Protein AF-A0A9P3PV29-F1 (afdb_monomer)

Sequence (84 aa):
MASETMAETMASREEVKANRVPLGWRDHCSALLLPLNVCRKKNYYVPWECEHERHIYEKCQYDDYVRRMKALSKQKLAEREAAE

InterPro domains:
  IPR008698 NADH dehydrogenase [ubiquinone] 1 beta subcomplex subunit 7, NDUB7 [PF05676] (11-71)
  IPR008698 NADH dehydrogenase [ubiquinone] 1 beta subcomplex subunit 7, NDUB7 [PTHR20900] (7-83)

Organism: Lyophyllum shimeji (NCBI:txid47721)

Foldseek 3Di:
DVVVVLVVQQDDPVLCVVQVPDPVLNDSRNNLVVVLVVCCVVPVPPNVVSVVSVVVSVVVVVVVVVVVVVVVVVVVVVVVVVVD

pLD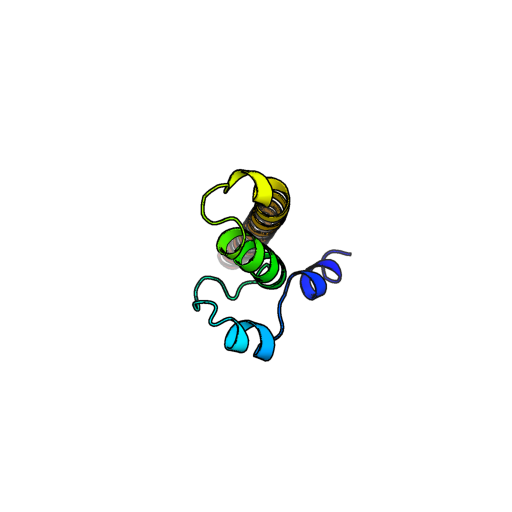DT: mean 90.2, std 12.17, range [43.75, 97.75]

Solvent-accessible surface area (backbone atoms only — not comparable to full-atom values): 4796 Å² total; per-residue (Å²): 113,85,75,63,60,46,63,73,24,34,52,53,74,64,57,41,56,75,68,64,59,55,79,93,59,70,50,65,46,30,38,40,49,51,61,36,51,51,42,46,67,73,34,69,90,46,64,74,81,40,45,66,48,45,52,54,38,51,50,44,50,52,54,51,49,54,52,52,52,52,53,51,52,53,50,55,49,53,54,52,63,73,73,106

Nearest PDB structures (foldseek):
  6yj4-assembly1_o  TM=9.297E-01  e=3.658E-05  Yarrowia lipolytica
  6zka-assembly1_s  TM=9.423E-01  e=4.160E-03  Ovis aries
  8olt-assembly1_o  TM=9.206E-01  e=4.435E-03  Mus musculus
  8iao-assembly1_o  TM=9.249E-01  e=1.086E-02  Mus musculus
  8q48-assembly1_o  TM=9.215E-01  e=1.931E-02  Bos taurus

Secondary structure (DSSP, 8-state):
-TTTHHHHHPPPHHHHHHTT--GGG-STTHHHHHHHHHHHHHTTT-GGGGHHHHHHHHHHHHHHHHHHHHHHHHHHHHHHHHH-

Mean predicted aligned error: 5.18 Å

Structure (mmCIF, N/CA/C/O backbone):
data_AF-A0A9P3PV29-F1
#
_entry.id   AF-A0A9P3PV29-F1
#
loop_
_atom_site.group_PDB
_atom_site.id
_atom_site.type_symbol
_atom_site.label_atom_id
_atom_site.label_alt_id
_atom_site.label_comp_id
_atom_site.label_asym_id
_atom_site.label_entity_id
_atom_site.label_seq_id
_atom_site.pdbx_PDB_ins_code
_atom_site.Cartn_x
_atom_site.Cartn_y
_atom_site.Cartn_z
_atom_site.occupancy
_atom_site.B_iso_or_equiv
_atom_site.auth_seq_id
_atom_site.auth_comp_id
_atom_site.auth_asym_id
_atom_site.auth_atom_id
_atom_site.pdbx_PDB_model_num
ATOM 1 N N . MET A 1 1 ? 18.624 -6.351 3.265 1.00 43.75 1 MET A N 1
ATOM 2 C CA . MET A 1 1 ? 18.043 -4.997 3.385 1.00 43.75 1 MET A CA 1
ATOM 3 C C . MET A 1 1 ? 16.685 -4.849 2.689 1.00 43.75 1 MET A C 1
ATOM 5 O O . MET A 1 1 ? 15.708 -4.749 3.407 1.00 43.75 1 MET A O 1
ATOM 9 N N . ALA A 1 2 ? 16.538 -4.895 1.352 1.00 47.19 2 ALA A N 1
ATOM 10 C CA . ALA A 1 2 ? 15.206 -4.747 0.714 1.00 47.19 2 ALA A CA 1
ATOM 11 C C . ALA A 1 2 ? 14.244 -5.943 0.920 1.00 47.19 2 ALA A C 1
ATOM 13 O O . ALA A 1 2 ? 13.033 -5.781 0.819 1.00 47.19 2 ALA A O 1
ATOM 14 N N . SER A 1 3 ? 14.774 -7.141 1.196 1.00 47.75 3 SER A N 1
ATOM 15 C CA . SER A 1 3 ? 13.962 -8.343 1.446 1.00 47.75 3 SER A CA 1
ATOM 16 C C . SER A 1 3 ? 13.483 -8.473 2.897 1.00 47.75 3 SER A C 1
ATOM 18 O O . SER A 1 3 ? 12.543 -9.218 3.144 1.00 47.75 3 SER A O 1
ATOM 20 N N . GLU A 1 4 ? 14.100 -7.762 3.847 1.00 50.78 4 GLU A N 1
ATOM 21 C CA . GLU A 1 4 ? 13.760 -7.865 5.277 1.00 50.78 4 GLU A CA 1
ATOM 22 C C . GLU A 1 4 ? 12.549 -7.000 5.646 1.00 50.78 4 GLU A C 1
ATOM 24 O O . GLU A 1 4 ? 11.727 -7.423 6.447 1.00 50.78 4 GLU A O 1
ATOM 29 N N . THR A 1 5 ? 12.354 -5.852 4.992 1.00 57.12 5 THR A N 1
ATOM 30 C CA . THR A 1 5 ? 11.227 -4.949 5.288 1.00 57.12 5 THR A CA 1
ATOM 31 C C . THR A 1 5 ? 9.887 -5.418 4.715 1.00 57.12 5 THR A C 1
ATOM 33 O O . THR A 1 5 ? 8.837 -5.023 5.207 1.00 57.12 5 THR A O 1
ATOM 36 N N . MET A 1 6 ? 9.887 -6.278 3.690 1.00 57.78 6 MET A N 1
ATOM 37 C CA . MET A 1 6 ? 8.648 -6.755 3.058 1.00 57.78 6 MET A CA 1
ATOM 38 C C . MET A 1 6 ? 7.880 -7.769 3.904 1.00 57.78 6 MET A C 1
ATOM 40 O O . MET A 1 6 ? 6.660 -7.859 3.790 1.00 57.78 6 MET A O 1
ATOM 44 N N . ALA A 1 7 ? 8.588 -8.566 4.708 1.00 62.75 7 ALA A N 1
ATOM 45 C CA . ALA A 1 7 ? 7.953 -9.525 5.607 1.00 62.75 7 ALA A CA 1
ATOM 46 C C . ALA A 1 7 ? 7.154 -8.808 6.704 1.00 62.75 7 ALA A C 1
ATOM 48 O O . ALA A 1 7 ? 6.126 -9.306 7.142 1.00 62.75 7 ALA A O 1
ATOM 49 N N . GLU A 1 8 ? 7.600 -7.614 7.090 1.00 72.50 8 GLU A N 1
ATOM 50 C CA . GLU A 1 8 ? 7.004 -6.811 8.154 1.00 72.50 8 GLU A CA 1
ATOM 51 C C . GLU A 1 8 ? 5.751 -6.046 7.688 1.00 72.50 8 GLU A C 1
ATOM 53 O O . GLU A 1 8 ? 4.862 -5.749 8.482 1.00 72.50 8 GLU A O 1
ATOM 58 N N . THR A 1 9 ? 5.625 -5.778 6.383 1.00 84.12 9 THR A N 1
ATOM 59 C CA . THR A 1 9 ? 4.469 -5.077 5.794 1.00 84.12 9 THR A CA 1
ATOM 60 C C . THR A 1 9 ? 3.403 -6.012 5.208 1.00 84.12 9 THR A C 1
ATOM 62 O O . THR A 1 9 ? 2.318 -5.552 4.837 1.00 84.12 9 THR A O 1
ATOM 65 N N . MET A 1 10 ? 3.667 -7.322 5.159 1.00 90.06 10 MET A N 1
ATOM 66 C CA . MET A 1 10 ? 2.734 -8.351 4.691 1.00 90.06 10 MET A CA 1
ATOM 67 C C . MET A 1 10 ? 1.993 -9.015 5.846 1.00 90.06 10 MET A C 1
ATOM 69 O O . MET A 1 10 ? 2.599 -9.605 6.732 1.00 90.06 10 MET A O 1
ATOM 73 N N . ALA A 1 11 ? 0.663 -8.990 5.793 1.00 90.81 11 ALA A N 1
ATOM 74 C CA . ALA A 1 11 ? -0.151 -9.707 6.771 1.00 90.81 11 ALA A CA 1
ATOM 75 C C . ALA A 1 11 ? -0.230 -11.202 6.438 1.00 90.81 11 ALA A C 1
ATOM 77 O O . ALA A 1 11 ? -0.242 -11.595 5.265 1.00 90.81 11 ALA A O 1
ATOM 78 N N . SER A 1 12 ? -0.371 -12.041 7.463 1.00 92.56 12 SER A N 1
ATOM 79 C CA . SER A 1 12 ? -0.611 -13.467 7.264 1.00 92.56 12 SER A CA 1
ATOM 80 C C . SER A 1 12 ? -1.958 -13.712 6.574 1.00 92.56 12 SER A C 1
ATOM 82 O O . SER A 1 12 ? -2.915 -12.935 6.666 1.00 92.56 12 SER A O 1
ATOM 84 N N . ARG A 1 13 ? -2.076 -14.853 5.888 1.00 90.56 13 ARG A N 1
ATOM 85 C CA . ARG A 1 13 ? -3.315 -15.222 5.186 1.00 90.56 13 ARG A CA 1
ATOM 86 C C . ARG A 1 13 ? -4.520 -15.317 6.127 1.00 90.56 13 ARG A C 1
ATOM 88 O O . ARG A 1 13 ? -5.649 -15.045 5.714 1.00 90.56 13 ARG A O 1
ATOM 95 N N . GLU A 1 14 ? -4.279 -15.717 7.368 1.00 93.12 14 GLU A N 1
ATOM 96 C CA . GLU A 1 14 ? -5.290 -15.849 8.412 1.00 93.12 14 GLU A CA 1
ATOM 97 C C . GLU A 1 14 ? -5.788 -14.476 8.870 1.00 93.12 14 GLU A C 1
ATOM 99 O O . GLU A 1 14 ? -6.999 -14.255 8.892 1.00 93.12 14 GLU A O 1
ATOM 104 N N . GLU A 1 15 ? -4.887 -13.519 9.107 1.00 91.56 15 GLU A N 1
ATOM 105 C CA . GLU A 1 15 ? -5.232 -12.145 9.501 1.00 91.56 15 GLU A CA 1
ATOM 106 C C . GLU A 1 15 ? -6.031 -11.411 8.420 1.00 91.56 15 GLU A C 1
ATOM 108 O O . GLU A 1 15 ? -7.053 -10.779 8.704 1.00 91.56 15 GLU A O 1
ATOM 113 N N . VAL A 1 16 ? -5.615 -11.537 7.159 1.00 91.94 16 VAL A N 1
ATOM 114 C CA . VAL A 1 16 ? -6.298 -10.932 6.004 1.00 91.94 16 VAL A CA 1
ATOM 115 C C . VAL A 1 16 ? -7.713 -11.501 5.842 1.00 91.94 16 VAL A C 1
ATOM 117 O O . VAL A 1 16 ? -8.656 -10.769 5.519 1.00 91.94 16 VAL A O 1
ATOM 120 N N . LYS A 1 17 ? -7.887 -12.808 6.096 1.0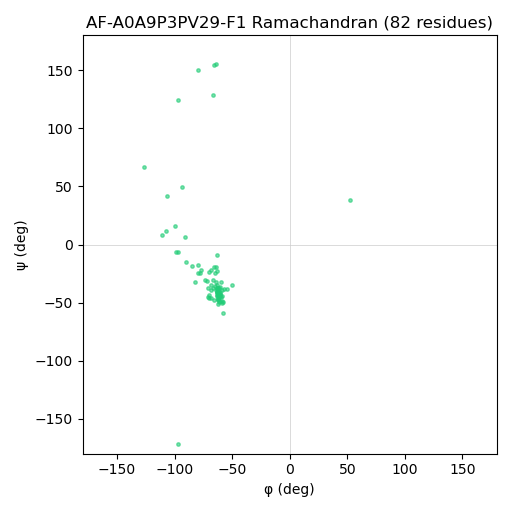0 91.69 17 LYS A N 1
ATOM 121 C CA . LYS A 1 17 ? -9.195 -13.477 6.078 1.00 91.69 17 LYS A CA 1
ATOM 122 C C . LYS A 1 17 ? -10.062 -13.034 7.258 1.00 91.69 17 LYS A C 1
ATOM 124 O O . LYS A 1 17 ? -11.231 -12.715 7.043 1.00 91.69 17 LYS A O 1
ATOM 129 N N . ALA A 1 18 ? -9.499 -12.983 8.465 1.00 93.75 18 ALA A N 1
ATOM 130 C CA . ALA A 1 18 ? -10.196 -12.560 9.678 1.00 93.75 18 ALA A CA 1
ATOM 131 C C . ALA A 1 18 ? -10.742 -11.129 9.550 1.00 93.75 18 ALA A C 1
ATOM 133 O O . ALA A 1 18 ? -11.883 -10.862 9.923 1.00 93.75 18 ALA A O 1
ATOM 134 N N . ASN A 1 19 ? -9.973 -10.239 8.920 1.00 92.75 19 ASN A N 1
ATOM 135 C CA . ASN A 1 19 ? -10.344 -8.840 8.704 1.00 92.75 19 ASN A CA 1
ATOM 136 C C . ASN A 1 19 ? -11.083 -8.583 7.381 1.00 92.75 19 ASN A C 1
ATOM 138 O O . ASN A 1 19 ? -11.356 -7.434 7.042 1.00 92.75 19 ASN A O 1
ATOM 142 N N . ARG A 1 20 ? -11.436 -9.643 6.636 1.00 92.06 20 ARG A N 1
ATOM 143 C CA . ARG A 1 20 ? -12.224 -9.577 5.390 1.00 92.06 20 ARG A CA 1
ATOM 144 C C . ARG A 1 20 ? -11.655 -8.598 4.354 1.00 92.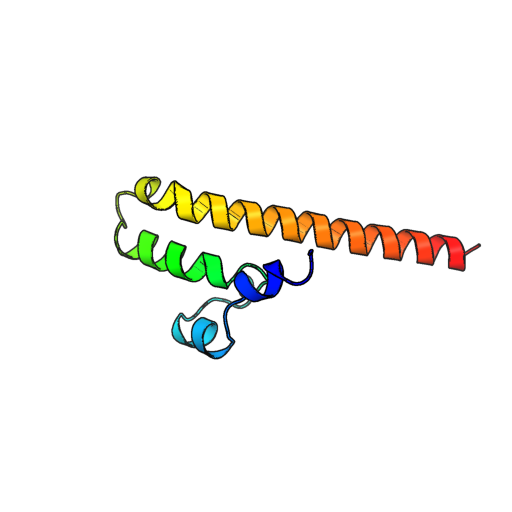06 20 ARG A C 1
ATOM 146 O O . ARG A 1 20 ? -12.405 -7.934 3.642 1.00 92.06 20 ARG A O 1
ATOM 153 N N . VAL A 1 21 ? -10.330 -8.532 4.237 1.00 91.69 21 VAL A N 1
ATOM 154 C CA . VAL A 1 21 ? -9.666 -7.637 3.280 1.00 91.69 21 VAL A CA 1
ATOM 155 C C . VAL A 1 21 ? -9.986 -8.096 1.842 1.00 91.69 21 VAL A C 1
ATOM 157 O O . VAL A 1 21 ? -9.813 -9.288 1.534 1.00 91.69 21 VAL A O 1
ATOM 160 N N . PRO A 1 22 ? -10.456 -7.209 0.941 1.00 92.62 22 PRO A N 1
ATOM 161 C CA . PRO A 1 22 ? -10.747 -7.568 -0.450 1.00 92.62 22 PRO A CA 1
ATOM 162 C C . PRO A 1 22 ? -9.479 -7.956 -1.217 1.00 92.62 22 PRO A C 1
ATOM 164 O O . PRO A 1 22 ? -8.395 -7.490 -0.887 1.00 92.62 22 PRO A O 1
ATOM 167 N N . LEU A 1 23 ? -9.612 -8.778 -2.264 1.00 90.94 23 LEU A N 1
ATOM 168 C CA . LEU A 1 23 ? -8.472 -9.346 -3.005 1.00 90.94 23 LEU A CA 1
ATOM 169 C C . LEU A 1 23 ? -7.485 -8.296 -3.534 1.00 90.94 23 LEU A C 1
ATOM 171 O O . LEU A 1 23 ? -6.283 -8.521 -3.456 1.00 90.94 23 LEU A O 1
ATOM 175 N N . GLY A 1 24 ? -7.978 -7.150 -4.009 1.00 90.94 24 GLY A N 1
ATOM 176 C CA . GLY A 1 24 ? -7.125 -6.078 -4.536 1.00 90.94 24 GLY A CA 1
ATOM 177 C C . GLY A 1 24 ? -6.191 -5.443 -3.502 1.00 90.94 24 GLY A C 1
ATOM 178 O O . GLY A 1 24 ? -5.189 -4.860 -3.884 1.00 90.94 24 GLY A O 1
ATOM 179 N N . TRP A 1 25 ? -6.488 -5.598 -2.210 1.00 91.69 25 TRP A N 1
ATOM 180 C CA . TRP A 1 25 ? -5.742 -4.996 -1.102 1.00 91.69 25 TRP A CA 1
ATOM 181 C C . TRP A 1 25 ? -4.900 -6.021 -0.320 1.00 91.69 25 TRP A C 1
ATOM 183 O O . TRP A 1 25 ? -4.433 -5.745 0.783 1.00 91.69 25 TRP A O 1
ATOM 193 N N . ARG A 1 26 ? -4.747 -7.239 -0.857 1.00 92.50 26 ARG A N 1
A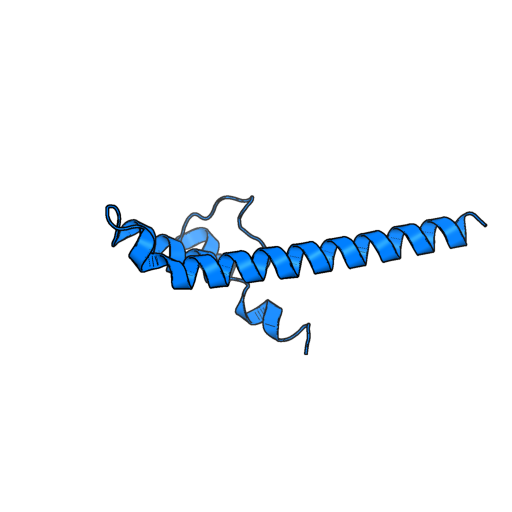TOM 194 C CA . ARG A 1 26 ? -3.926 -8.322 -0.279 1.00 92.50 26 ARG A CA 1
ATOM 195 C C . ARG A 1 26 ? -2.517 -8.310 -0.868 1.00 92.50 26 ARG A C 1
ATOM 197 O O . ARG A 1 26 ? -2.046 -9.319 -1.387 1.00 92.50 26 ARG A O 1
ATOM 204 N N . ASP A 1 27 ? -1.904 -7.139 -0.870 1.00 91.88 27 ASP A N 1
ATOM 205 C CA . ASP A 1 27 ? -0.586 -6.878 -1.440 1.00 91.88 27 ASP A CA 1
ATOM 206 C C . ASP A 1 27 ? 0.519 -6.911 -0.373 1.00 91.88 27 ASP A C 1
ATOM 208 O O . ASP A 1 27 ? 0.298 -7.282 0.781 1.00 91.88 27 ASP A O 1
ATOM 212 N N . HIS A 1 28 ? 1.732 -6.510 -0.764 1.00 91.56 28 HIS A N 1
ATOM 213 C CA . HIS A 1 28 ? 2.886 -6.444 0.128 1.00 91.56 28 HIS A CA 1
ATOM 214 C C . HIS A 1 28 ? 2.738 -5.439 1.284 1.00 91.56 28 HIS A C 1
ATOM 216 O O . HIS A 1 28 ? 3.584 -5.439 2.172 1.00 91.56 28 HIS A O 1
ATOM 222 N N . CYS A 1 29 ? 1.691 -4.608 1.285 1.00 94.19 29 CYS A N 1
ATOM 223 C CA . CYS A 1 29 ? 1.435 -3.560 2.272 1.00 94.19 29 CYS A CA 1
ATOM 224 C C . CYS A 1 29 ? 0.215 -3.865 3.158 1.00 94.19 29 CYS A C 1
ATOM 226 O O . CYS A 1 29 ? -0.233 -3.008 3.927 1.00 94.19 29 CYS A O 1
ATOM 228 N N . SER A 1 30 ? -0.351 -5.072 3.061 1.00 93.88 30 SER A N 1
ATOM 229 C CA . SER A 1 30 ? -1.612 -5.425 3.711 1.00 93.88 30 SER A CA 1
ATOM 230 C C . SER A 1 30 ? -1.557 -5.401 5.244 1.00 93.88 30 SER A C 1
ATOM 232 O O . SER A 1 30 ? -2.598 -5.199 5.870 1.00 93.88 30 SER A O 1
ATOM 234 N N . ALA A 1 31 ? -0.378 -5.567 5.863 1.00 93.75 31 ALA A N 1
ATOM 235 C CA . ALA A 1 31 ? -0.220 -5.459 7.318 1.00 93.75 31 ALA A CA 1
ATOM 236 C C . ALA A 1 31 ? -0.509 -4.045 7.824 1.00 93.75 31 ALA A C 1
ATOM 238 O O . ALA A 1 31 ? -1.115 -3.884 8.876 1.00 93.75 31 ALA A O 1
ATOM 239 N N . LEU A 1 32 ? -0.145 -3.026 7.043 1.00 94.75 32 LEU A N 1
ATOM 240 C CA . LEU A 1 32 ? -0.338 -1.614 7.387 1.00 94.75 32 LEU A CA 1
ATOM 241 C C . LEU A 1 32 ? -1.789 -1.155 7.173 1.00 94.75 32 LEU A C 1
ATOM 243 O O . LEU A 1 32 ? -2.264 -0.225 7.822 1.00 94.75 32 LEU A O 1
ATOM 247 N N . LEU A 1 33 ? -2.528 -1.837 6.296 1.00 94.69 33 LEU A N 1
ATOM 248 C CA . LEU A 1 33 ? -3.935 -1.533 6.033 1.00 94.69 33 LEU A CA 1
ATOM 249 C C . LEU A 1 33 ? -4.857 -1.941 7.195 1.00 94.69 33 LEU A C 1
ATOM 251 O O . LEU A 1 33 ? -5.890 -1.310 7.427 1.00 94.69 33 LEU A O 1
ATOM 255 N N . LEU A 1 34 ? -4.495 -2.995 7.927 1.00 93.94 34 LEU A N 1
ATOM 256 C CA . LEU A 1 34 ? -5.234 -3.491 9.090 1.00 93.94 34 LEU A CA 1
ATOM 257 C C . LEU A 1 34 ? -5.402 -2.420 10.188 1.00 93.94 34 LEU A C 1
ATOM 259 O O . LEU A 1 34 ? -6.552 -2.079 10.486 1.00 93.94 34 LEU A O 1
ATOM 263 N N . PRO A 1 35 ? -4.326 -1.835 10.759 1.00 93.62 35 PRO A N 1
ATOM 264 C CA . PRO A 1 35 ? -4.445 -0.801 11.785 1.00 93.62 35 PRO A CA 1
ATOM 265 C C . PRO A 1 35 ? -5.129 0.463 11.253 1.00 93.62 35 PRO A C 1
ATOM 267 O O . PRO A 1 35 ? -5.946 1.050 11.960 1.00 93.62 35 PRO A O 1
ATOM 270 N N . LEU A 1 36 ? -4.905 0.832 9.986 1.00 95.06 36 LEU A N 1
ATOM 271 C CA . LEU A 1 36 ? -5.597 1.959 9.357 1.00 95.06 36 LEU A CA 1
ATOM 272 C C . LEU A 1 36 ? -7.119 1.750 9.316 1.00 95.06 36 LEU A C 1
ATOM 274 O O . LEU A 1 36 ? -7.885 2.664 9.621 1.00 95.06 36 LEU A O 1
ATOM 278 N N . ASN A 1 37 ? -7.581 0.545 8.976 1.00 94.25 37 ASN A N 1
ATOM 279 C CA . ASN A 1 37 ? -9.009 0.226 8.970 1.00 94.25 37 ASN A CA 1
ATOM 280 C C . ASN A 1 37 ? -9.605 0.200 10.383 1.00 94.25 37 ASN A C 1
ATOM 282 O O . ASN A 1 37 ? -10.747 0.627 10.568 1.00 94.25 37 ASN A O 1
ATOM 286 N N . VAL A 1 38 ? -8.839 -0.251 11.381 1.00 93.94 38 VAL A N 1
ATOM 287 C CA . VAL A 1 38 ? -9.241 -0.166 12.793 1.00 93.94 38 VAL A CA 1
ATOM 288 C C . VAL A 1 38 ? -9.393 1.296 13.218 1.00 93.94 38 VAL A C 1
ATOM 290 O O . VAL A 1 38 ? -10.440 1.652 13.764 1.00 93.94 38 VAL A O 1
ATOM 293 N N . CYS A 1 39 ? -8.416 2.155 12.904 1.00 95.62 39 CYS A N 1
ATOM 294 C CA . CYS A 1 39 ? -8.479 3.587 13.198 1.00 95.62 39 CYS A CA 1
ATOM 295 C C . CYS A 1 39 ? -9.694 4.240 12.527 1.00 95.62 39 CYS A C 1
ATOM 297 O O . CYS A 1 39 ? -10.517 4.848 13.205 1.00 95.62 39 CYS A O 1
ATOM 299 N N . ARG A 1 40 ? -9.892 4.016 11.221 1.00 95.12 40 ARG A N 1
ATOM 300 C CA . ARG A 1 40 ? -11.040 4.550 10.462 1.00 95.12 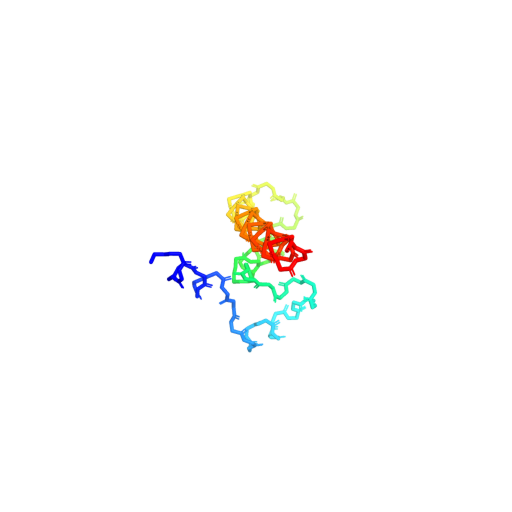40 ARG A CA 1
ATOM 301 C C . ARG A 1 40 ? -12.387 4.135 11.045 1.00 95.12 40 ARG A C 1
ATOM 303 O O . ARG A 1 40 ? -13.321 4.929 11.059 1.00 95.12 40 ARG A O 1
ATOM 310 N N . LYS A 1 41 ? -12.501 2.895 11.530 1.00 94.12 41 LYS A N 1
ATOM 311 C CA . LYS A 1 41 ? -13.735 2.400 12.151 1.00 94.12 41 LYS A CA 1
ATOM 312 C C . LYS A 1 41 ? -13.984 3.035 13.521 1.00 94.12 41 LYS A C 1
ATOM 314 O O . LYS A 1 41 ? -15.134 3.308 13.851 1.00 94.12 41 LYS A O 1
ATOM 319 N N . LYS A 1 42 ? -12.929 3.259 14.310 1.00 95.12 42 LYS A N 1
ATOM 320 C CA . LYS A 1 42 ? -13.012 3.911 15.626 1.00 95.12 42 LYS A CA 1
ATOM 321 C C . LYS A 1 42 ? -13.347 5.401 15.498 1.00 95.12 42 LYS A C 1
ATOM 323 O O . LYS A 1 42 ? -14.210 5.901 16.210 1.00 95.12 42 LYS A O 1
ATOM 328 N N . ASN A 1 43 ? -12.707 6.070 14.546 1.00 93.56 43 ASN A N 1
ATOM 329 C CA . ASN A 1 43 ? -12.709 7.518 14.361 1.00 93.56 43 ASN A CA 1
ATOM 330 C C . ASN A 1 43 ? -13.553 7.938 13.150 1.00 93.56 43 ASN A C 1
ATOM 332 O O . ASN A 1 43 ? -13.162 8.801 12.370 1.00 93.56 43 ASN A O 1
ATOM 336 N N . TYR A 1 44 ? -14.722 7.314 12.982 1.00 91.81 44 TYR A N 1
ATOM 337 C CA . TYR A 1 44 ? -15.551 7.404 11.772 1.00 91.81 44 TYR A CA 1
ATOM 338 C C . TYR A 1 44 ? -15.822 8.841 11.281 1.00 91.81 44 TYR A C 1
ATOM 340 O O . TYR A 1 44 ? -15.867 9.083 10.078 1.00 91.81 44 TYR A O 1
ATOM 348 N N . TYR A 1 45 ? -15.963 9.796 12.205 1.00 93.69 45 TYR A N 1
ATOM 349 C CA . TYR A 1 45 ? -16.238 11.206 11.903 1.00 93.69 45 TYR A CA 1
ATOM 350 C C . TYR A 1 45 ? -15.004 12.116 11.924 1.00 93.69 45 TYR A C 1
ATOM 352 O O . TYR A 1 45 ? -15.113 13.282 11.553 1.00 93.69 45 TYR A O 1
ATOM 360 N N . VAL A 1 46 ? -13.837 11.602 12.326 1.00 94.31 46 VAL A N 1
ATOM 361 C CA . VAL A 1 46 ? -12.584 12.368 12.441 1.00 94.31 46 VAL A CA 1
ATOM 362 C C . VAL A 1 46 ? -11.446 11.688 11.661 1.00 94.31 46 VAL A C 1
ATOM 364 O O . VAL A 1 46 ? -10.473 11.209 12.242 1.00 94.31 46 VAL A O 1
ATOM 367 N N . PRO A 1 47 ? -11.526 11.624 10.314 1.00 88.75 47 PRO A N 1
ATOM 368 C CA . PRO A 1 47 ? -10.578 10.848 9.509 1.00 88.75 47 PRO A CA 1
ATOM 369 C C . PRO A 1 47 ? -9.127 11.340 9.587 1.00 88.75 47 PRO A C 1
ATOM 371 O O . PRO A 1 47 ? -8.211 10.565 9.312 1.00 88.75 47 PRO A O 1
ATOM 374 N N . TRP A 1 48 ? -8.912 12.610 9.947 1.00 93.19 48 TRP A N 1
ATOM 375 C CA . TRP A 1 48 ? -7.580 13.207 10.086 1.00 93.19 48 TRP A CA 1
ATOM 376 C C . TRP A 1 48 ? -6.784 12.636 11.266 1.00 93.19 48 TRP A C 1
ATOM 378 O O . TRP A 1 48 ? -5.559 12.679 11.258 1.00 93.19 48 TRP A O 1
ATOM 388 N N . GLU A 1 49 ? -7.442 12.045 12.266 1.00 94.50 49 GLU A N 1
ATOM 389 C CA . GLU A 1 49 ? -6.727 11.379 13.362 1.00 94.50 49 GLU A CA 1
ATOM 390 C C . GLU A 1 49 ? -5.951 10.141 12.892 1.00 94.50 49 GLU A C 1
ATOM 392 O O . GLU A 1 49 ? -5.020 9.720 13.565 1.00 94.50 49 GLU A O 1
ATOM 397 N N . CYS A 1 50 ? -6.307 9.585 11.729 1.00 96.69 50 CYS A N 1
ATOM 398 C CA . CYS A 1 50 ? -5.662 8.412 11.140 1.00 96.69 50 CYS A CA 1
ATOM 399 C C . CYS A 1 50 ? -4.649 8.773 10.034 1.00 96.69 50 CYS A C 1
ATOM 401 O O . CYS A 1 50 ? -4.322 7.924 9.197 1.00 96.69 50 CYS A O 1
ATOM 403 N N . GLU A 1 51 ? -4.213 10.039 9.934 1.00 95.81 51 GLU A N 1
ATOM 404 C CA . GLU A 1 51 ? -3.292 10.468 8.870 1.00 95.81 51 GLU A CA 1
ATOM 405 C C . GLU A 1 51 ? -1.941 9.769 8.949 1.00 95.81 51 GLU A C 1
ATOM 407 O O . GLU A 1 51 ? -1.376 9.427 7.912 1.00 95.81 51 GLU A O 1
ATOM 412 N N . HIS A 1 52 ? -1.428 9.523 10.151 1.00 95.19 52 HIS A N 1
ATOM 413 C CA . HIS A 1 52 ? -0.126 8.892 10.314 1.00 95.19 52 HIS A CA 1
ATOM 414 C C . HIS A 1 52 ? -0.112 7.478 9.716 1.00 95.19 52 HIS A C 1
ATOM 416 O O . HIS A 1 52 ? 0.719 7.163 8.862 1.00 95.19 52 HIS A O 1
ATOM 422 N N . GLU A 1 53 ? -1.090 6.651 10.084 1.00 94.81 53 GLU A N 1
ATOM 423 C CA . GLU A 1 53 ? -1.273 5.302 9.551 1.00 94.81 53 GLU A CA 1
ATOM 424 C C . GLU A 1 53 ? -1.551 5.331 8.046 1.00 94.81 53 GLU A C 1
ATOM 426 O O . GLU A 1 53 ? -1.046 4.486 7.303 1.00 94.81 53 GLU A O 1
ATOM 431 N N . ARG A 1 54 ? -2.316 6.328 7.575 1.00 95.81 54 ARG A N 1
ATOM 432 C CA . ARG A 1 54 ? -2.577 6.528 6.146 1.00 95.81 54 ARG A CA 1
ATOM 433 C C . ARG A 1 54 ? -1.279 6.792 5.385 1.00 95.81 54 ARG A C 1
ATOM 435 O O . ARG A 1 54 ? -1.027 6.122 4.389 1.00 95.81 54 ARG A O 1
ATOM 442 N N . HIS A 1 55 ? -0.448 7.716 5.855 1.00 96.31 55 HIS A N 1
ATOM 443 C CA . HIS A 1 55 ? 0.797 8.080 5.182 1.00 96.31 55 HIS A CA 1
ATOM 444 C C . HIS A 1 55 ? 1.818 6.943 5.183 1.00 96.31 55 HIS A C 1
ATOM 446 O O . HIS A 1 55 ? 2.498 6.731 4.179 1.00 96.31 55 HIS A O 1
ATOM 452 N N . ILE A 1 56 ? 1.899 6.166 6.265 1.00 95.56 56 ILE A N 1
ATOM 453 C CA . ILE A 1 56 ? 2.745 4.966 6.307 1.00 95.56 56 ILE A CA 1
ATOM 454 C C . ILE A 1 56 ? 2.287 3.949 5.254 1.00 95.56 56 ILE A C 1
ATOM 456 O O . ILE A 1 56 ? 3.109 3.413 4.506 1.00 95.56 56 ILE A O 1
ATOM 460 N N . TYR A 1 57 ? 0.977 3.715 5.158 1.00 95.12 57 TYR A N 1
ATOM 461 C CA . TYR A 1 57 ? 0.405 2.817 4.161 1.00 95.12 57 TYR A CA 1
ATOM 462 C C . TYR A 1 57 ? 0.661 3.298 2.721 1.00 95.12 57 TYR A C 1
ATOM 464 O O . TYR A 1 57 ? 1.117 2.525 1.878 1.00 95.12 57 TYR A O 1
ATOM 472 N N . GLU A 1 58 ? 0.432 4.582 2.443 1.00 95.50 58 GLU A N 1
ATOM 473 C CA . GLU A 1 58 ? 0.660 5.196 1.128 1.00 95.50 58 GLU A CA 1
ATOM 474 C C . GLU A 1 58 ? 2.132 5.146 0.710 1.00 95.50 58 GLU A C 1
ATOM 476 O O . GLU A 1 58 ? 2.438 4.835 -0.443 1.00 95.50 58 GLU A O 1
ATOM 481 N N . LYS A 1 59 ? 3.055 5.384 1.648 1.00 95.62 59 LYS A N 1
ATOM 482 C CA . LYS A 1 59 ? 4.490 5.252 1.388 1.00 95.62 59 LYS A CA 1
ATOM 483 C C . LYS A 1 59 ? 4.845 3.826 0.969 1.00 95.62 59 LYS A C 1
ATOM 485 O O . LYS A 1 59 ? 5.576 3.648 -0.002 1.00 95.62 59 LYS A O 1
ATOM 490 N N . CYS A 1 60 ? 4.309 2.819 1.660 1.00 95.50 60 CYS A N 1
ATOM 491 C CA . CYS A 1 60 ? 4.532 1.422 1.288 1.00 95.50 60 CYS A CA 1
ATOM 492 C C . CYS A 1 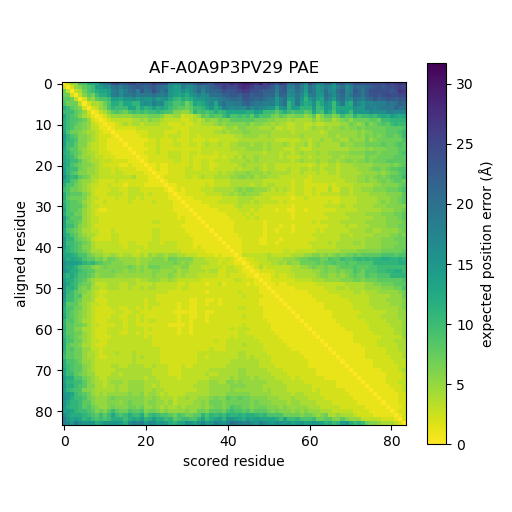60 ? 4.033 1.132 -0.135 1.00 95.50 60 CYS A C 1
ATOM 494 O O . CYS A 1 60 ? 4.758 0.536 -0.931 1.00 95.50 60 CYS A O 1
ATOM 496 N N . GLN A 1 61 ? 2.832 1.607 -0.483 1.00 95.00 61 GLN A N 1
ATOM 497 C CA . GLN A 1 61 ? 2.272 1.433 -1.827 1.00 95.00 61 GLN A CA 1
ATOM 498 C C . GLN A 1 61 ? 3.136 2.076 -2.908 1.00 95.00 61 GLN A C 1
ATOM 500 O O . GLN A 1 61 ? 3.366 1.490 -3.966 1.00 95.00 61 GLN A O 1
ATOM 505 N N . TYR A 1 62 ? 3.637 3.279 -2.637 1.00 95.94 62 TYR A N 1
ATOM 506 C CA . TYR A 1 62 ? 4.538 3.967 -3.546 1.00 95.94 62 TYR A CA 1
ATOM 507 C C . TYR A 1 62 ? 5.843 3.185 -3.747 1.00 95.94 62 TYR A C 1
ATOM 509 O O . TYR A 1 62 ? 6.268 2.961 -4.884 1.00 95.94 62 TYR A O 1
ATOM 517 N N . ASP A 1 63 ? 6.451 2.715 -2.659 1.00 95.06 63 ASP A N 1
ATOM 518 C CA . ASP A 1 63 ? 7.691 1.942 -2.709 1.00 95.06 63 ASP A CA 1
ATOM 519 C C . ASP A 1 63 ? 7.499 0.616 -3.480 1.00 95.06 63 ASP A C 1
ATOM 521 O O . ASP A 1 63 ? 8.347 0.244 -4.303 1.00 95.06 63 ASP A O 1
ATOM 525 N N . ASP A 1 64 ? 6.361 -0.068 -3.298 1.00 93.88 64 ASP A N 1
ATOM 526 C CA . ASP A 1 64 ? 6.027 -1.289 -4.043 1.00 93.88 64 ASP A CA 1
ATOM 527 C C . ASP A 1 64 ? 5.752 -1.010 -5.530 1.00 93.88 64 ASP A C 1
ATOM 529 O O . ASP A 1 64 ? 6.223 -1.744 -6.404 1.00 93.88 64 ASP A O 1
ATOM 533 N N . TYR A 1 65 ? 5.076 0.094 -5.854 1.00 94.94 65 TYR A N 1
ATOM 534 C CA . TYR A 1 65 ? 4.902 0.534 -7.238 1.00 94.94 65 TYR A CA 1
ATOM 535 C C . TYR A 1 65 ? 6.255 0.761 -7.927 1.00 94.94 65 TYR A C 1
ATOM 537 O O . TYR A 1 65 ? 6.510 0.214 -9.004 1.00 94.94 65 TYR A O 1
ATOM 545 N N . VAL A 1 66 ? 7.167 1.498 -7.286 1.00 96.31 66 VAL A N 1
ATOM 546 C CA . VAL A 1 66 ? 8.516 1.749 -7.818 1.00 96.31 66 VAL A CA 1
ATOM 547 C C . VAL A 1 66 ? 9.285 0.439 -8.012 1.00 96.31 66 VAL A C 1
ATOM 549 O O . VAL A 1 66 ? 9.956 0.259 -9.033 1.00 96.31 66 VAL A O 1
ATOM 552 N N . ARG A 1 67 ? 9.176 -0.508 -7.074 1.00 94.69 67 ARG A N 1
ATOM 553 C CA . ARG A 1 67 ? 9.759 -1.852 -7.205 1.00 94.69 67 ARG A CA 1
ATOM 554 C C . ARG A 1 67 ? 9.220 -2.580 -8.441 1.00 94.69 67 ARG A C 1
ATOM 556 O O . ARG A 1 67 ? 10.020 -3.110 -9.216 1.00 94.69 67 ARG A O 1
ATOM 563 N N . ARG A 1 68 ? 7.900 -2.596 -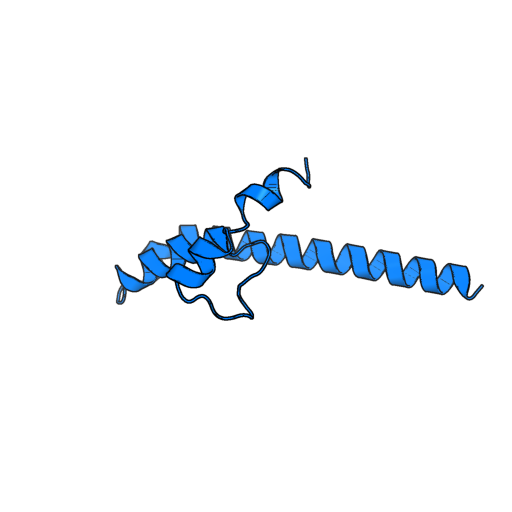8.653 1.00 95.19 68 ARG A N 1
ATOM 564 C CA . ARG A 1 68 ? 7.271 -3.247 -9.820 1.00 95.19 68 ARG A CA 1
ATOM 565 C C . ARG A 1 68 ? 7.704 -2.595 -11.132 1.00 95.19 68 ARG A C 1
ATOM 567 O O . ARG A 1 68 ? 8.036 -3.301 -12.081 1.00 95.19 68 ARG A O 1
ATOM 574 N N . MET A 1 69 ? 7.799 -1.267 -11.169 1.00 97.06 69 MET A N 1
ATOM 575 C CA . MET A 1 69 ? 8.280 -0.531 -12.343 1.00 97.06 69 MET A CA 1
ATOM 576 C C . MET A 1 69 ? 9.735 -0.864 -12.688 1.00 97.06 69 MET A C 1
ATOM 578 O O . MET A 1 69 ? 10.065 -1.053 -13.859 1.00 97.06 69 MET A O 1
ATOM 582 N N . LYS A 1 70 ? 10.607 -1.001 -11.681 1.00 97.06 70 LYS A N 1
ATOM 583 C CA . LYS A 1 70 ? 11.996 -1.445 -11.883 1.00 97.06 70 LYS A CA 1
ATOM 584 C C . LYS A 1 70 ? 12.065 -2.871 -12.434 1.00 97.06 70 LYS A C 1
ATOM 586 O O . LYS A 1 70 ? 12.850 -3.126 -13.344 1.00 97.06 70 LYS A O 1
ATOM 591 N N . ALA A 1 71 ? 11.235 -3.781 -11.920 1.00 96.56 71 ALA A N 1
ATOM 592 C CA . ALA A 1 71 ? 11.161 -5.153 -12.422 1.00 96.56 71 ALA A CA 1
ATOM 593 C C . ALA A 1 71 ? 10.708 -5.198 -13.892 1.00 96.56 71 ALA A C 1
ATOM 595 O O . ALA A 1 71 ? 11.350 -5.862 -14.704 1.00 96.56 71 ALA A O 1
ATOM 596 N N . LEU A 1 72 ? 9.675 -4.427 -14.245 1.00 97.38 72 LEU A N 1
ATOM 597 C CA . LEU A 1 72 ? 9.189 -4.316 -15.621 1.00 97.38 72 LEU A CA 1
ATOM 598 C C . LEU A 1 72 ? 10.243 -3.709 -16.559 1.00 97.38 72 LEU A C 1
ATOM 600 O O . LEU A 1 72 ? 10.442 -4.204 -17.662 1.00 97.38 72 LEU A O 1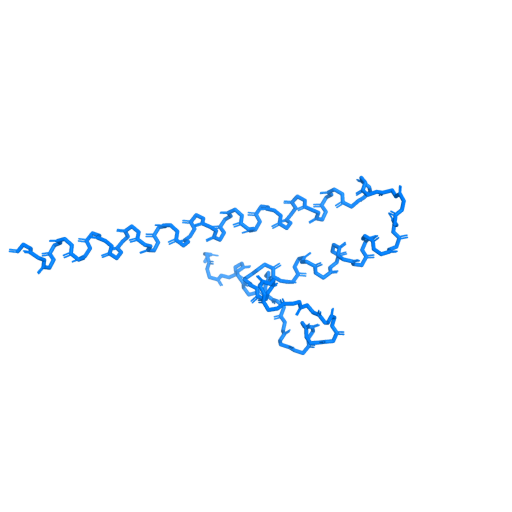
ATOM 604 N N . SER A 1 73 ? 10.940 -2.655 -16.126 1.00 97.75 73 SER A N 1
ATOM 605 C CA . SER A 1 73 ? 12.028 -2.045 -16.903 1.00 97.75 73 SER A CA 1
ATOM 606 C C . SER A 1 73 ? 13.139 -3.055 -17.212 1.00 97.75 73 SER A C 1
ATOM 608 O O . SER A 1 73 ? 13.576 -3.170 -18.355 1.00 97.75 73 SER A O 1
ATOM 610 N N . LYS A 1 74 ? 13.535 -3.858 -16.213 1.00 97.44 74 LYS A N 1
ATOM 611 C CA . LYS A 1 74 ? 14.532 -4.921 -16.387 1.00 97.44 74 LYS A CA 1
ATOM 612 C C . LYS A 1 74 ? 14.070 -5.999 -17.373 1.00 97.44 74 LYS A C 1
ATOM 614 O O . LYS A 1 74 ? 14.869 -6.429 -18.195 1.00 97.44 74 LYS A O 1
ATOM 619 N N . GLN A 1 75 ? 12.804 -6.419 -17.300 1.00 97.38 75 GLN A N 1
ATOM 620 C CA . GLN A 1 75 ? 12.229 -7.382 -18.248 1.00 97.38 75 GLN A CA 1
ATOM 621 C C . GLN A 1 75 ? 12.270 -6.841 -19.678 1.00 97.38 75 GLN A C 1
ATOM 623 O O . GLN A 1 75 ? 12.796 -7.504 -20.562 1.00 97.38 75 GLN A O 1
ATOM 628 N N . LYS A 1 76 ? 11.827 -5.596 -19.880 1.00 97.25 76 LYS A N 1
ATOM 629 C CA . LYS A 1 76 ? 11.846 -4.945 -21.196 1.00 97.25 76 LYS A CA 1
ATOM 630 C C . LYS A 1 76 ? 13.250 -4.799 -21.778 1.00 97.25 76 LYS A C 1
ATOM 632 O O . LYS A 1 76 ? 13.415 -4.901 -22.987 1.00 97.25 76 LYS A O 1
ATOM 637 N N . LEU A 1 77 ? 14.258 -4.526 -20.946 1.00 97.44 77 LEU A N 1
ATOM 638 C CA . LEU A 1 77 ? 15.644 -4.460 -21.411 1.00 97.44 77 LEU A CA 1
ATOM 639 C C . LEU A 1 77 ? 16.127 -5.835 -21.888 1.00 97.44 77 LEU A C 1
ATOM 641 O O . LEU A 1 77 ? 16.627 -5.933 -23.002 1.00 97.44 77 LEU A O 1
ATOM 645 N N . ALA A 1 78 ? 15.898 -6.883 -21.093 1.00 96.81 78 ALA A N 1
ATOM 646 C CA . ALA A 1 78 ? 16.273 -8.248 -21.456 1.00 96.81 78 ALA A CA 1
ATOM 647 C C . ALA A 1 78 ? 15.553 -8.7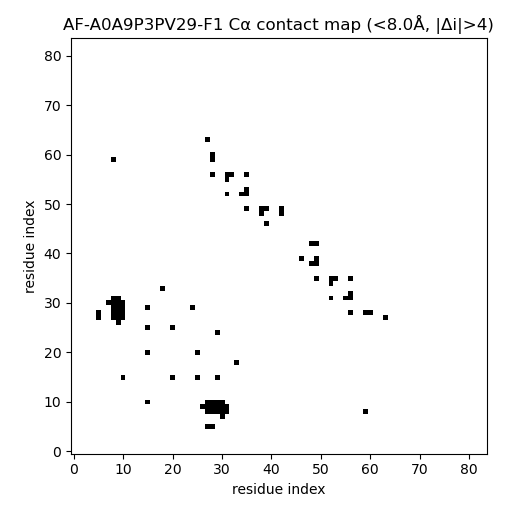36 -22.727 1.00 96.81 78 ALA A C 1
ATOM 649 O O . ALA A 1 78 ? 16.153 -9.413 -23.552 1.00 96.81 78 ALA A O 1
ATOM 650 N N . GLU A 1 79 ? 14.283 -8.366 -22.914 1.00 97.00 79 GLU A N 1
ATOM 651 C CA . GLU A 1 79 ? 13.528 -8.658 -24.141 1.00 97.00 79 GLU A CA 1
ATOM 652 C C . GLU A 1 79 ? 14.128 -7.966 -25.371 1.00 97.00 79 GLU A C 1
ATOM 654 O O . GLU A 1 79 ? 14.176 -8.567 -26.440 1.00 97.00 79 GLU A O 1
ATOM 659 N N . ARG A 1 80 ? 14.600 -6.719 -25.230 1.00 96.56 80 ARG A N 1
ATOM 660 C CA . ARG A 1 80 ? 15.274 -5.995 -26.318 1.00 96.56 80 ARG A CA 1
ATOM 661 C C . ARG A 1 80 ? 16.625 -6.612 -26.661 1.00 96.56 80 ARG A C 1
ATOM 663 O O . ARG A 1 80 ? 16.889 -6.813 -27.834 1.00 96.56 80 ARG A O 1
ATOM 670 N N . GLU A 1 81 ? 17.433 -6.932 -25.653 1.00 96.06 81 GLU A N 1
ATOM 671 C CA . GLU A 1 81 ? 18.736 -7.592 -25.830 1.00 96.06 81 GLU A CA 1
ATOM 672 C C . GLU A 1 81 ? 18.598 -8.998 -26.431 1.00 96.06 81 GLU A C 1
ATOM 674 O O . GLU A 1 81 ? 19.475 -9.431 -27.161 1.00 96.06 81 GLU A O 1
ATOM 679 N N . ALA A 1 82 ? 17.507 -9.714 -26.142 1.00 95.38 82 ALA A N 1
ATOM 680 C CA . ALA A 1 82 ? 17.233 -11.028 -26.728 1.00 95.38 82 ALA A CA 1
ATOM 681 C C . ALA A 1 82 ? 16.656 -10.963 -28.154 1.00 95.38 82 ALA A C 1
ATOM 683 O O . ALA A 1 82 ? 16.616 -11.984 -28.841 1.00 95.38 82 ALA A O 1
ATOM 684 N N . ALA A 1 83 ? 16.137 -9.803 -28.563 1.00 92.38 83 ALA A N 1
ATOM 685 C CA . ALA A 1 83 ? 15.628 -9.561 -29.911 1.00 92.38 83 ALA A CA 1
ATOM 686 C C . ALA A 1 83 ? 16.709 -9.032 -30.872 1.00 92.38 83 ALA A C 1
ATOM 688 O O . ALA A 1 83 ? 16.477 -9.021 -32.083 1.00 92.38 83 ALA A O 1
ATOM 689 N N . GLU A 1 84 ? 17.843 -8.581 -30.329 1.00 73.81 84 GLU A N 1
ATOM 690 C CA . GLU A 1 84 ? 19.084 -8.262 -31.048 1.00 73.81 84 GLU A CA 1
ATOM 691 C C . GLU A 1 84 ? 19.922 -9.532 -31.278 1.00 73.81 84 GLU A C 1
ATOM 693 O O . GLU A 1 84 ? 20.486 -9.651 -32.391 1.00 73.81 84 GLU A O 1
#

Radius of gyration: 16.66 Å; Cα contacts (8 Å, |Δi|>4): 45; chains: 1; bounding box: 35×29×47 Å